Protein AF-A0A2D4IX39-F1 (afdb_monomer_lite)

Foldseek 3Di:
DDDDPPDDDDDDDDDPPLQQAAQVVLLLVLCVVVVPPPVVSVVVVVQQPQDWDWDFDDPVRDTDPIDTDPHGDDPPDPCSVVSSCSSCVCVVVVVVVVVVPDD

pLDDT: mean 89.1, std 10.97, range [50.03, 97.69]

InterPro domains:
  IPR000477 Reverse transcriptase domain [PF00078] (6-96)
  IPR000477 Reverse transcriptase domain [PS50878] (1-103)

Sequence (103 aa):
MPIREDSCLLAFIDLTAAFDLVNREVLWSELTSLKTEPRLLAFIKALYTSTCLRVRYGVNGALTNRICTNKGIRQGCILAPLLFNLYINDLPGLMKLSLAYVP

Radius of gyration: 19.21 Å; chains: 1; bounding box: 58×35×41 Å

Structure (mmCIF, N/CA/C/O backbone):
data_AF-A0A2D4IX39-F1
#
_entry.id   AF-A0A2D4IX39-F1
#
loop_
_atom_site.group_PDB
_atom_site.id
_atom_site.type_symbol
_atom_site.label_atom_id
_atom_site.label_alt_id
_atom_site.label_comp_id
_atom_site.label_asym_id
_atom_site.label_entity_id
_atom_site.label_seq_id
_atom_site.pdbx_PDB_ins_code
_atom_site.Cartn_x
_atom_site.Cartn_y
_atom_site.Cartn_z
_atom_site.occupancy
_atom_site.B_iso_or_equiv
_atom_site.auth_seq_id
_atom_site.auth_comp_id
_atom_site.auth_asym_id
_atom_site.auth_atom_id
_atom_site.pdbx_PDB_model_num
ATOM 1 N N . MET A 1 1 ? -37.685 -16.719 -8.146 1.00 50.03 1 MET A N 1
ATOM 2 C CA . MET A 1 1 ? -37.297 -18.061 -7.656 1.00 50.03 1 MET A CA 1
ATOM 3 C C . MET A 1 1 ? -36.870 -17.879 -6.204 1.00 50.03 1 MET A C 1
ATOM 5 O O . MET A 1 1 ? -35.989 -17.052 -5.999 1.00 50.03 1 MET A O 1
ATOM 9 N N . PRO A 1 2 ? -37.537 -18.480 -5.203 1.00 53.44 2 PRO A N 1
ATOM 10 C CA . PRO A 1 2 ? -37.221 -18.203 -3.806 1.00 53.44 2 PRO A CA 1
ATOM 11 C C . PRO A 1 2 ? -35.938 -18.945 -3.413 1.00 53.44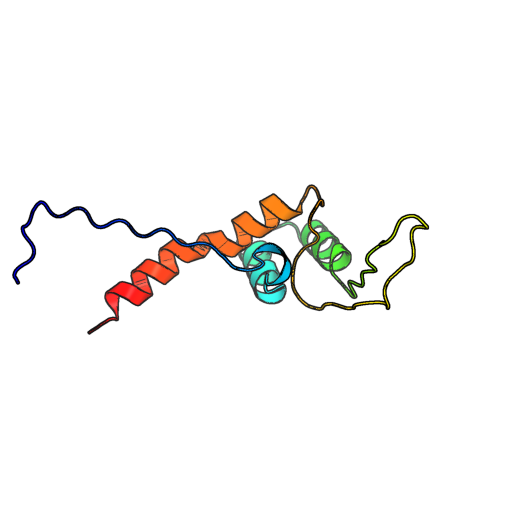 2 PRO A C 1
ATOM 13 O O . PRO A 1 2 ? -35.745 -20.104 -3.781 1.00 53.44 2 PRO A O 1
ATOM 16 N N . ILE A 1 3 ? -35.045 -18.253 -2.711 1.00 65.69 3 ILE A N 1
ATOM 17 C CA . ILE A 1 3 ? -33.781 -18.800 -2.210 1.00 65.69 3 ILE A CA 1
ATOM 18 C C . ILE A 1 3 ? -34.118 -19.695 -1.004 1.00 65.69 3 ILE A C 1
ATOM 20 O O . ILE A 1 3 ? -34.806 -19.249 -0.089 1.00 65.69 3 ILE A O 1
ATOM 24 N N . ARG A 1 4 ? -33.693 -20.968 -1.027 1.00 66.19 4 ARG A N 1
ATOM 25 C CA . ARG A 1 4 ? -33.863 -21.928 0.088 1.00 66.19 4 ARG A CA 1
ATOM 26 C C . ARG A 1 4 ? -32.981 -21.511 1.270 1.00 66.19 4 ARG A C 1
ATOM 28 O O . ARG A 1 4 ? -31.859 -21.069 1.046 1.00 66.19 4 ARG A O 1
ATOM 35 N N . GLU A 1 5 ? -33.444 -21.711 2.501 1.00 65.62 5 GLU A N 1
ATOM 36 C CA . GLU A 1 5 ? -32.718 -21.332 3.732 1.00 65.62 5 GLU A CA 1
ATOM 37 C C . GLU A 1 5 ? -31.342 -22.022 3.897 1.00 65.62 5 GLU A C 1
ATOM 39 O O . GLU A 1 5 ? -30.495 -21.507 4.618 1.00 65.62 5 GLU A O 1
ATOM 44 N N . ASP A 1 6 ? -31.054 -23.086 3.133 1.00 72.62 6 ASP A N 1
ATOM 45 C CA . ASP A 1 6 ? -29.754 -23.787 3.102 1.00 72.62 6 ASP A CA 1
ATOM 46 C C . ASP A 1 6 ? -28.818 -23.344 1.950 1.00 72.62 6 ASP A C 1
ATOM 48 O O . ASP A 1 6 ? -27.939 -24.091 1.510 1.00 72.62 6 ASP A O 1
ATOM 52 N N . SER A 1 7 ? -29.016 -22.150 1.384 1.00 72.62 7 SER A N 1
ATOM 53 C CA . SER A 1 7 ? -28.235 -21.688 0.225 1.00 72.62 7 SER A CA 1
ATOM 54 C C . SER A 1 7 ? -26.898 -21.066 0.648 1.00 72.62 7 SER A C 1
ATOM 56 O O . SER A 1 7 ? -26.866 -19.984 1.230 1.00 72.62 7 SER A O 1
ATOM 58 N N . CYS A 1 8 ? -25.775 -21.707 0.305 1.00 82.56 8 CYS A N 1
ATOM 59 C CA . CYS A 1 8 ? -24.436 -21.131 0.461 1.00 82.56 8 CYS A CA 1
ATOM 60 C C . CYS A 1 8 ? -24.070 -20.290 -0.774 1.00 82.56 8 CYS A C 1
ATOM 62 O O . CYS A 1 8 ? -24.004 -20.814 -1.887 1.00 82.56 8 CYS A O 1
ATOM 64 N N . LEU A 1 9 ? -23.824 -18.992 -0.578 1.00 84.88 9 LEU A N 1
ATOM 65 C CA . LEU A 1 9 ? -23.320 -18.088 -1.614 1.00 84.88 9 LEU A CA 1
ATOM 66 C C . LEU A 1 9 ? -21.840 -17.802 -1.364 1.00 84.88 9 LEU A C 1
ATOM 68 O O . LEU A 1 9 ? -21.448 -17.439 -0.256 1.00 84.88 9 LEU A O 1
ATOM 72 N N . LEU A 1 10 ? -21.026 -17.943 -2.409 1.00 88.56 10 LEU A N 1
ATOM 73 C CA . LEU A 1 10 ? -19.590 -17.694 -2.368 1.00 88.56 10 LEU A CA 1
ATOM 74 C C . LEU A 1 10 ? -19.224 -16.621 -3.392 1.00 88.56 10 LEU A C 1
ATOM 76 O O . LEU A 1 10 ? -19.612 -16.711 -4.556 1.00 88.56 10 LEU A O 1
ATOM 80 N N . ALA A 1 11 ? -1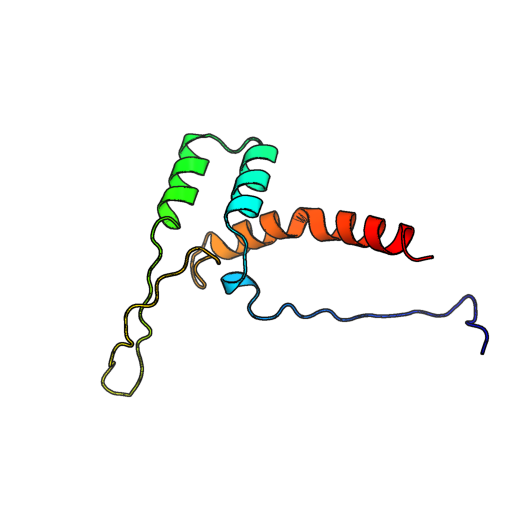8.452 -15.627 -2.957 1.00 88.12 11 ALA A N 1
ATOM 81 C CA . ALA A 1 11 ? -17.908 -14.582 -3.811 1.00 88.12 11 ALA A CA 1
ATOM 82 C C . ALA A 1 11 ? -16.381 -14.565 -3.695 1.00 88.12 11 ALA A C 1
ATOM 84 O O . ALA A 1 11 ? -15.837 -14.493 -2.594 1.00 88.12 11 ALA A O 1
ATOM 85 N N . PHE A 1 12 ? -15.701 -14.611 -4.838 1.00 91.94 12 PHE A N 1
ATOM 86 C CA . PHE A 1 12 ? -14.255 -14.429 -4.929 1.00 91.94 12 PHE A CA 1
ATOM 87 C C . PHE A 1 12 ? -13.968 -13.009 -5.405 1.00 91.94 12 PHE A C 1
ATOM 89 O O . PHE A 1 12 ? -14.521 -12.573 -6.415 1.00 91.94 12 PHE A O 1
ATOM 96 N N . ILE A 1 13 ? -13.116 -12.291 -4.675 1.00 90.69 13 ILE A N 1
ATOM 97 C CA . ILE A 1 13 ? -12.751 -10.906 -4.975 1.00 90.69 13 ILE A CA 1
ATOM 98 C C . ILE A 1 13 ? -11.249 -10.865 -5.225 1.00 90.69 13 ILE A C 1
ATOM 100 O O . ILE A 1 13 ? -10.469 -11.209 -4.339 1.00 90.69 13 ILE A O 1
ATOM 104 N N . ASP A 1 14 ? -10.865 -10.427 -6.420 1.00 93.75 14 ASP A N 1
ATOM 105 C CA . ASP A 1 14 ? -9.474 -10.169 -6.780 1.00 93.75 14 ASP A CA 1
ATOM 106 C C . ASP A 1 14 ? -9.246 -8.663 -6.947 1.00 93.75 14 ASP A C 1
ATOM 108 O O . ASP A 1 14 ? -10.029 -7.963 -7.597 1.00 93.75 14 ASP A O 1
ATOM 112 N N . LEU A 1 15 ? -8.187 -8.148 -6.324 1.00 93.19 15 LEU A N 1
ATOM 113 C CA . LEU A 1 15 ? -7.880 -6.720 -6.309 1.00 93.19 15 LEU A CA 1
ATOM 114 C C . LEU A 1 15 ? -6.881 -6.392 -7.418 1.00 93.19 15 LEU A C 1
ATOM 116 O O . LEU A 1 15 ? -5.704 -6.749 -7.351 1.00 93.19 15 LEU A O 1
ATOM 120 N N . THR A 1 16 ? -7.328 -5.634 -8.419 1.00 95.19 16 THR A N 1
ATOM 121 C CA . THR A 1 16 ? -6.454 -5.183 -9.508 1.00 95.19 16 THR A CA 1
ATOM 122 C C . THR A 1 16 ? -5.319 -4.315 -8.968 1.00 95.19 16 THR A C 1
ATOM 124 O O . THR A 1 16 ? -5.568 -3.318 -8.296 1.00 95.19 16 THR A O 1
ATOM 127 N N . ALA A 1 17 ? -4.071 -4.664 -9.302 1.00 92.56 17 ALA A N 1
ATOM 128 C CA . ALA A 1 17 ? -2.877 -3.879 -8.970 1.00 92.56 17 ALA A CA 1
ATOM 129 C C . ALA A 1 17 ? -2.816 -3.445 -7.487 1.00 92.56 17 ALA A C 1
ATOM 131 O O . ALA A 1 17 ? -2.496 -2.297 -7.171 1.00 92.56 17 ALA A O 1
ATOM 132 N N . ALA A 1 18 ? -3.139 -4.373 -6.579 1.00 94.00 18 ALA A N 1
ATOM 133 C CA . ALA A 1 18 ? -3.358 -4.115 -5.156 1.00 94.00 18 ALA A CA 1
ATOM 134 C C . ALA A 1 18 ? -2.260 -3.261 -4.493 1.00 94.00 18 ALA A C 1
ATOM 136 O O . ALA A 1 18 ? -2.558 -2.294 -3.797 1.00 94.00 18 ALA A O 1
ATOM 137 N N . PHE A 1 19 ? -0.986 -3.563 -4.763 1.00 93.44 19 PHE A N 1
ATOM 138 C CA . PHE A 1 19 ? 0.144 -2.811 -4.211 1.00 93.44 19 PHE A CA 1
ATOM 139 C C . PHE A 1 19 ? 0.334 -1.437 -4.859 1.00 93.44 19 PHE A C 1
ATOM 141 O O . PHE A 1 19 ? 0.704 -0.489 -4.169 1.00 93.44 19 PHE A O 1
ATOM 148 N N . ASP A 1 20 ? 0.079 -1.303 -6.159 1.00 92.25 20 ASP A N 1
ATOM 149 C CA . ASP A 1 20 ? 0.321 -0.067 -6.914 1.00 92.25 20 ASP A CA 1
ATOM 150 C C . ASP A 1 20 ? -0.783 0.977 -6.698 1.00 92.25 20 ASP A C 1
ATOM 152 O O . ASP A 1 20 ? -0.576 2.174 -6.919 1.00 92.25 20 ASP A O 1
ATOM 156 N N . LEU A 1 21 ? -1.961 0.534 -6.249 1.00 94.19 21 LEU A N 1
ATOM 157 C CA . LEU A 1 21 ? -3.128 1.381 -6.016 1.00 94.19 21 LEU A CA 1
ATOM 158 C C . LEU A 1 21 ? -3.327 1.813 -4.561 1.00 94.19 21 LEU A C 1
ATOM 160 O O . LEU A 1 21 ? -4.220 2.621 -4.313 1.00 94.19 21 LEU A O 1
ATOM 164 N N . VAL A 1 22 ? -2.488 1.363 -3.620 1.00 95.62 22 VAL A N 1
ATOM 165 C CA . VAL A 1 22 ? -2.587 1.775 -2.208 1.00 95.62 22 VAL A CA 1
ATOM 166 C C . VAL A 1 22 ? -2.596 3.301 -2.085 1.00 95.62 22 VAL A C 1
ATOM 168 O O . VAL A 1 22 ? -1.657 3.983 -2.511 1.00 95.62 22 VAL A O 1
ATOM 171 N N . ASN A 1 23 ? -3.645 3.848 -1.469 1.00 95.38 23 ASN A N 1
ATOM 172 C CA . ASN A 1 23 ? -3.690 5.263 -1.126 1.00 95.38 23 ASN A CA 1
ATOM 173 C C . ASN A 1 23 ? -2.805 5.518 0.101 1.00 95.38 23 ASN A C 1
ATOM 175 O O . ASN A 1 23 ? -3.100 5.058 1.204 1.00 95.38 23 ASN A O 1
ATOM 179 N N . ARG A 1 24 ? -1.718 6.267 -0.103 1.00 95.38 24 ARG A N 1
ATOM 180 C CA . ARG A 1 24 ? -0.726 6.547 0.937 1.00 95.38 24 ARG A CA 1
ATOM 181 C C . ARG A 1 24 ? -1.304 7.346 2.099 1.00 95.38 24 ARG A C 1
ATOM 183 O O . ARG A 1 24 ? -0.991 7.017 3.229 1.00 95.38 24 ARG A O 1
ATOM 190 N N . GLU A 1 25 ? -2.179 8.319 1.850 1.00 95.38 25 GLU A N 1
ATOM 191 C CA . GLU A 1 25 ? -2.760 9.136 2.926 1.00 95.38 25 GLU A CA 1
ATOM 192 C C . GLU A 1 25 ? -3.652 8.314 3.856 1.00 95.38 25 GLU A C 1
ATOM 194 O O . GLU A 1 25 ? -3.568 8.447 5.075 1.00 95.38 25 GLU A O 1
ATOM 199 N N . VAL A 1 26 ? -4.437 7.395 3.291 1.00 95.38 26 VAL A N 1
ATOM 200 C CA . VAL A 1 26 ? -5.233 6.444 4.079 1.00 95.38 26 VAL A CA 1
ATOM 201 C C . VAL A 1 26 ? -4.313 5.520 4.879 1.00 95.38 26 VAL A C 1
ATOM 203 O O . VAL A 1 26 ? -4.488 5.386 6.082 1.00 95.38 26 VAL A O 1
ATOM 206 N N . LEU A 1 27 ? -3.265 4.964 4.263 1.00 96.38 27 LEU A N 1
ATOM 207 C CA . LEU A 1 27 ? -2.271 4.159 4.983 1.00 96.38 27 LEU A CA 1
ATOM 208 C C . LEU A 1 27 ? -1.588 4.945 6.120 1.00 96.38 27 LEU A C 1
ATOM 210 O O . LEU A 1 27 ? -1.339 4.400 7.192 1.00 96.38 27 LEU A O 1
ATOM 214 N N . TRP A 1 28 ? -1.281 6.228 5.918 1.00 96.25 28 TRP A N 1
ATOM 215 C CA . TRP A 1 28 ? -0.710 7.079 6.963 1.00 96.25 28 TRP A CA 1
ATOM 216 C C . TRP A 1 28 ? -1.689 7.314 8.105 1.00 96.25 28 TRP A C 1
ATOM 218 O O . TRP A 1 28 ? -1.263 7.319 9.261 1.00 96.25 28 TRP A O 1
ATOM 228 N N . SER A 1 29 ? -2.968 7.505 7.782 1.00 95.62 29 SER A N 1
ATOM 229 C CA . SER A 1 29 ? -4.050 7.607 8.758 1.00 95.62 29 SER A CA 1
ATOM 230 C C . SER A 1 29 ? -4.137 6.334 9.598 1.00 95.62 29 SER A C 1
ATOM 232 O O . SER A 1 29 ? -4.099 6.427 10.822 1.00 95.62 29 SER A O 1
ATOM 234 N N . GLU A 1 30 ? -4.107 5.157 8.967 1.00 95.06 30 GLU A N 1
ATOM 235 C CA . GLU A 1 30 ? -4.139 3.874 9.680 1.00 95.06 30 GLU A CA 1
ATOM 236 C C . GLU A 1 30 ? -2.925 3.653 10.583 1.00 95.06 30 GLU A C 1
ATOM 238 O O . GLU A 1 30 ? -3.045 3.295 11.751 1.00 95.06 30 GLU A O 1
ATOM 243 N N . LEU A 1 31 ? -1.714 3.946 10.111 1.00 96.31 31 LEU A N 1
ATOM 244 C CA . LEU A 1 31 ? -0.537 3.840 10.981 1.00 96.31 31 LEU A CA 1
ATOM 245 C C . LEU A 1 31 ? -0.605 4.813 12.170 1.00 96.31 31 LEU A C 1
ATOM 247 O O . LEU A 1 31 ? -0.101 4.507 13.255 1.00 96.31 31 LEU A O 1
ATOM 251 N N . THR A 1 32 ? -1.231 5.974 11.982 1.00 96.50 32 THR A N 1
ATOM 252 C CA . THR A 1 32 ? -1.438 6.958 13.050 1.00 96.50 32 THR A CA 1
ATOM 253 C C . THR A 1 32 ? -2.502 6.481 14.044 1.00 96.50 32 THR A C 1
ATOM 255 O O . THR A 1 32 ? -2.294 6.613 15.251 1.00 96.50 32 THR A O 1
ATOM 258 N N . SER A 1 33 ? -3.601 5.879 13.570 1.00 94.81 33 SER A N 1
ATOM 259 C CA . SER A 1 33 ? -4.675 5.327 14.412 1.00 94.81 33 SER A CA 1
ATOM 260 C C . SER A 1 33 ? -4.164 4.191 15.309 1.00 94.81 33 SER A C 1
ATOM 262 O O . SER A 1 33 ? -4.504 4.124 16.492 1.00 94.81 33 SER A O 1
ATOM 264 N N . LEU A 1 34 ? -3.227 3.388 14.794 1.00 94.69 34 LEU A N 1
ATOM 265 C CA . LEU A 1 34 ? -2.520 2.328 15.520 1.00 94.69 34 LEU A CA 1
ATOM 266 C C . LEU A 1 34 ? -1.470 2.838 16.520 1.00 94.69 34 LEU A C 1
ATOM 268 O O . LEU A 1 34 ? -0.779 2.034 17.145 1.00 94.69 34 LEU A O 1
ATOM 272 N N . LYS A 1 35 ? -1.338 4.160 16.695 1.00 96.00 35 LYS A N 1
ATOM 273 C CA . LYS A 1 35 ? -0.357 4.799 17.591 1.00 96.00 35 LYS A CA 1
ATOM 274 C C . LYS A 1 35 ? 1.088 4.388 17.278 1.00 96.00 35 LYS A C 1
ATOM 276 O O . LYS A 1 35 ? 1.904 4.231 18.188 1.00 96.00 35 LYS A O 1
ATOM 281 N N . THR A 1 36 ? 1.410 4.225 15.991 1.00 96.50 36 THR A N 1
ATOM 282 C CA . THR A 1 36 ? 2.785 3.961 15.541 1.00 96.50 36 THR A CA 1
ATOM 283 C C . THR A 1 36 ? 3.716 5.060 16.047 1.00 96.50 36 THR A C 1
ATOM 285 O O . THR A 1 36 ? 3.379 6.244 15.990 1.00 96.50 36 THR A O 1
ATOM 288 N N . GLU A 1 37 ? 4.896 4.673 16.532 1.00 97.62 37 GLU A N 1
ATOM 289 C CA . GLU A 1 37 ? 5.883 5.620 17.046 1.00 97.62 37 GLU A CA 1
ATOM 290 C C . GLU A 1 37 ? 6.215 6.690 15.975 1.00 97.62 37 GLU A C 1
ATOM 292 O O . GLU A 1 37 ? 6.431 6.342 14.806 1.00 97.62 37 GLU A O 1
ATOM 297 N N . PRO A 1 38 ? 6.227 7.994 16.322 1.00 97.12 38 PRO A N 1
ATOM 298 C CA . PRO A 1 38 ? 6.318 9.065 15.330 1.00 97.12 38 PRO A CA 1
ATOM 299 C C . PRO A 1 38 ? 7.555 9.013 14.429 1.00 97.12 38 PRO A C 1
ATOM 301 O O . PRO A 1 38 ? 7.451 9.338 13.243 1.00 97.12 38 PRO A O 1
ATOM 304 N N . ARG A 1 39 ? 8.724 8.605 14.945 1.00 97.69 39 ARG A N 1
ATOM 305 C CA . ARG A 1 39 ? 9.947 8.492 14.134 1.00 97.69 39 ARG A CA 1
ATOM 306 C C . ARG A 1 39 ? 9.851 7.329 13.155 1.00 97.69 39 ARG A C 1
ATOM 308 O O . ARG A 1 39 ? 10.247 7.493 12.003 1.00 97.69 39 ARG A O 1
ATOM 315 N N . LEU A 1 40 ? 9.283 6.196 13.564 1.00 96.56 40 LEU A N 1
ATOM 316 C CA . LEU A 1 40 ? 9.007 5.068 12.678 1.00 96.56 40 LEU A CA 1
ATOM 317 C C . LEU A 1 40 ? 8.011 5.461 11.582 1.00 96.56 40 LEU A C 1
ATOM 319 O O . LEU A 1 40 ? 8.259 5.184 10.410 1.00 96.56 40 LEU A O 1
ATOM 323 N N . LEU A 1 41 ? 6.927 6.163 11.924 1.00 96.94 41 LEU A N 1
ATOM 324 C CA . LEU A 1 41 ? 5.970 6.660 10.934 1.00 96.94 41 LEU A CA 1
ATOM 325 C C . LEU A 1 41 ? 6.635 7.629 9.946 1.00 96.94 41 LEU A C 1
ATOM 327 O O . LEU A 1 41 ? 6.434 7.511 8.738 1.00 96.94 41 LEU A O 1
ATOM 331 N N . ALA A 1 42 ? 7.455 8.562 10.434 1.00 97.31 42 ALA A N 1
ATOM 332 C CA . ALA A 1 42 ? 8.202 9.485 9.584 1.00 97.31 42 ALA A CA 1
ATOM 333 C C . ALA A 1 42 ? 9.186 8.746 8.664 1.00 97.31 42 ALA A C 1
ATOM 335 O O . ALA A 1 42 ? 9.269 9.063 7.477 1.00 97.31 42 ALA A O 1
ATOM 336 N N . PHE A 1 43 ? 9.880 7.729 9.181 1.00 96.06 43 PHE A N 1
ATOM 337 C CA . PHE A 1 43 ? 10.768 6.874 8.398 1.00 96.06 43 PHE A CA 1
ATOM 338 C C . PHE A 1 43 ? 10.008 6.133 7.293 1.00 96.06 43 PHE A C 1
ATOM 340 O O . PHE A 1 43 ? 10.414 6.1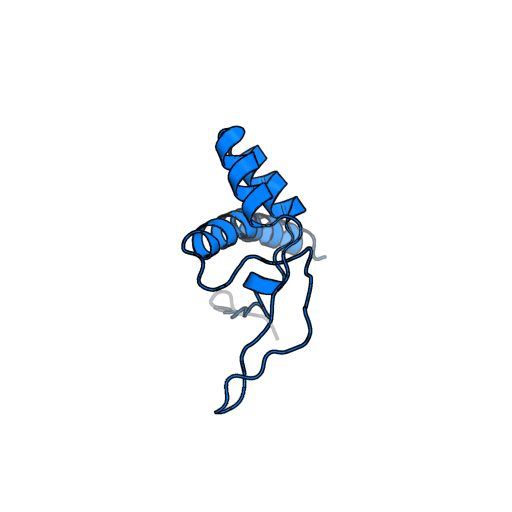74 6.132 1.00 96.06 43 PHE A O 1
ATOM 347 N N . ILE A 1 44 ? 8.864 5.522 7.618 1.00 95.38 44 ILE A N 1
ATOM 348 C CA . ILE A 1 44 ? 8.011 4.850 6.632 1.00 95.38 44 ILE A CA 1
ATOM 349 C C . ILE A 1 44 ? 7.530 5.853 5.578 1.00 95.38 44 ILE A C 1
ATOM 351 O O . ILE A 1 44 ? 7.668 5.580 4.391 1.00 95.38 44 ILE A O 1
AT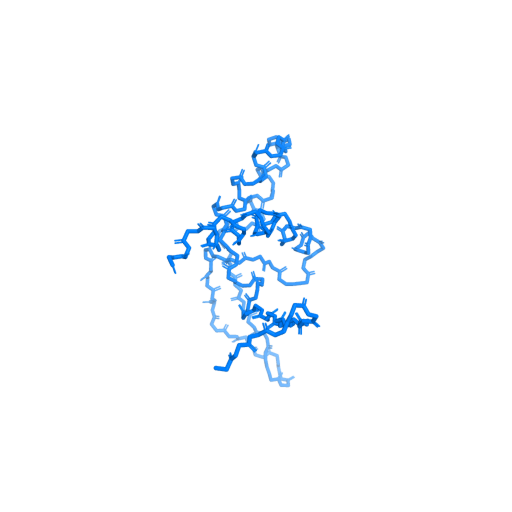OM 355 N N . LYS A 1 45 ? 7.031 7.035 5.962 1.00 95.50 45 LYS A N 1
ATOM 356 C CA . LYS A 1 45 ? 6.619 8.071 4.998 1.00 95.50 45 LYS A CA 1
ATOM 357 C C . LYS A 1 45 ? 7.773 8.468 4.078 1.00 95.50 45 LYS A C 1
ATOM 359 O O . LYS A 1 45 ? 7.601 8.474 2.862 1.00 95.50 45 LYS A O 1
ATOM 364 N N . ALA A 1 46 ? 8.962 8.705 4.636 1.00 94.19 46 ALA A N 1
ATOM 365 C CA . ALA A 1 46 ? 10.158 9.067 3.879 1.00 94.19 46 ALA A CA 1
ATOM 366 C C . ALA A 1 46 ? 10.572 7.995 2.859 1.00 94.19 46 ALA A C 1
ATOM 368 O O . ALA A 1 46 ? 11.015 8.337 1.765 1.00 94.19 46 ALA A O 1
ATOM 369 N N . LEU A 1 47 ? 10.363 6.707 3.162 1.00 92.25 47 LEU A N 1
ATOM 370 C CA . LEU A 1 47 ? 10.572 5.618 2.204 1.00 92.25 47 LEU A CA 1
ATOM 371 C C . LEU A 1 47 ? 9.667 5.729 0.965 1.00 92.25 47 LEU A C 1
ATOM 373 O O . LEU A 1 47 ? 9.999 5.150 -0.068 1.00 92.25 47 LEU A O 1
ATOM 377 N N . TYR A 1 48 ? 8.534 6.424 1.046 1.00 92.62 48 TYR A N 1
ATOM 378 C CA . TYR A 1 48 ? 7.567 6.534 -0.046 1.00 92.62 48 TYR A CA 1
ATOM 379 C C . TYR A 1 48 ? 7.430 7.956 -0.616 1.00 92.62 48 TYR A C 1
ATOM 381 O O . TYR A 1 48 ? 6.804 8.133 -1.665 1.00 92.62 48 TYR A O 1
ATOM 389 N N . THR A 1 49 ? 8.050 8.966 -0.008 1.00 90.81 49 THR A N 1
ATOM 390 C CA . THR A 1 49 ? 8.091 10.336 -0.538 1.00 90.81 49 THR A CA 1
ATOM 391 C C . THR A 1 49 ? 8.822 10.390 -1.881 1.00 90.81 49 THR A C 1
ATOM 393 O O . THR A 1 49 ? 9.880 9.788 -2.049 1.00 90.81 49 THR A O 1
ATOM 396 N N . SER A 1 50 ? 8.264 11.121 -2.853 1.00 88.81 50 SER A N 1
ATOM 397 C CA . SER A 1 50 ? 8.877 11.337 -4.178 1.00 88.81 50 SER A CA 1
ATOM 398 C C . SER A 1 50 ? 9.303 10.041 -4.887 1.00 88.81 50 SER A C 1
ATOM 400 O O . SER A 1 50 ? 10.318 9.999 -5.589 1.00 88.81 50 SER A O 1
ATOM 402 N N . THR A 1 51 ? 8.530 8.965 -4.693 1.00 89.50 51 THR A N 1
ATOM 403 C CA . THR A 1 51 ? 8.826 7.650 -5.271 1.00 89.50 51 THR A CA 1
ATOM 404 C C . THR A 1 51 ? 8.812 7.733 -6.791 1.00 89.50 51 THR A C 1
ATOM 406 O O . THR A 1 51 ? 7.779 8.008 -7.401 1.00 89.50 51 THR A O 1
ATOM 409 N N . CYS A 1 52 ? 9.948 7.423 -7.410 1.00 91.19 52 CYS A N 1
ATOM 410 C CA . CYS A 1 52 ? 10.032 7.228 -8.847 1.00 91.19 52 CYS A CA 1
ATOM 411 C C . CYS A 1 52 ? 10.751 5.921 -9.170 1.00 91.19 52 CYS A C 1
ATOM 413 O O . CYS A 1 52 ? 11.715 5.548 -8.504 1.00 91.19 52 CYS A O 1
ATOM 415 N N . LEU A 1 53 ? 10.299 5.255 -10.223 1.00 89.81 53 LEU A N 1
ATOM 416 C CA . LEU A 1 53 ? 10.774 3.960 -10.678 1.00 89.81 53 LEU A CA 1
ATOM 417 C C . LEU A 1 53 ? 11.133 4.002 -12.164 1.00 89.81 53 LEU A C 1
ATOM 419 O O . LEU A 1 53 ? 10.671 4.851 -12.927 1.00 89.81 53 LEU A O 1
ATOM 423 N N . ARG A 1 54 ? 12.001 3.076 -12.559 1.00 93.25 54 ARG A N 1
ATOM 424 C CA . ARG A 1 54 ? 12.308 2.747 -13.950 1.00 93.25 54 ARG A CA 1
ATOM 425 C C . ARG A 1 54 ? 12.301 1.236 -14.062 1.00 93.25 54 ARG A C 1
ATOM 427 O O . ARG A 1 54 ? 12.850 0.561 -13.194 1.00 93.25 54 ARG A O 1
ATOM 434 N N . VAL A 1 55 ? 11.691 0.723 -15.117 1.00 91.38 55 VAL A N 1
ATOM 435 C CA . VAL A 1 55 ? 11.646 -0.711 -15.381 1.00 91.38 55 VAL A CA 1
ATOM 436 C C . VAL A 1 55 ? 12.811 -1.055 -16.296 1.00 91.38 55 VAL A C 1
ATOM 438 O O . VAL A 1 55 ? 13.082 -0.341 -17.261 1.00 91.38 55 VAL A O 1
ATOM 441 N N . ARG A 1 56 ? 13.532 -2.126 -15.963 1.00 94.88 56 ARG A N 1
ATOM 442 C CA . ARG A 1 56 ? 14.575 -2.685 -16.823 1.00 94.88 56 ARG A CA 1
ATOM 443 C C . ARG A 1 56 ? 13.945 -3.718 -17.751 1.00 94.88 56 ARG A C 1
ATOM 445 O O . ARG A 1 56 ? 13.222 -4.583 -17.268 1.00 94.88 56 ARG A O 1
ATOM 452 N N . TYR A 1 57 ? 14.209 -3.629 -19.049 1.00 95.00 57 TYR A N 1
ATOM 453 C CA . TYR A 1 57 ? 13.616 -4.504 -20.056 1.00 95.00 57 TYR A CA 1
ATOM 454 C C . TYR A 1 57 ? 14.596 -4.833 -21.190 1.00 95.00 57 TYR A C 1
ATOM 456 O O . TYR A 1 57 ? 15.602 -4.151 -21.398 1.00 95.00 57 TYR A O 1
ATOM 464 N N . GLY A 1 58 ? 14.276 -5.894 -21.934 1.00 95.12 58 GLY A N 1
ATOM 465 C CA . GLY A 1 58 ? 15.096 -6.397 -23.034 1.00 95.12 58 GLY A CA 1
ATOM 466 C C . GLY A 1 58 ? 16.379 -7.096 -22.574 1.00 95.12 58 GLY A C 1
ATOM 467 O O . GLY A 1 58 ? 16.813 -6.974 -21.430 1.00 95.12 58 GLY A O 1
ATOM 468 N N . VAL A 1 59 ? 17.007 -7.823 -23.501 1.00 92.50 59 VAL A N 1
ATOM 469 C CA . VAL A 1 59 ? 18.214 -8.633 -23.237 1.00 92.50 59 VAL A CA 1
ATOM 470 C C . VAL A 1 59 ? 19.412 -7.759 -22.837 1.00 92.50 59 VAL A C 1
ATOM 472 O O . VAL A 1 59 ? 20.249 -8.169 -22.042 1.00 92.50 59 VAL A O 1
ATOM 475 N N . ASN A 1 60 ? 19.439 -6.511 -23.315 1.00 94.06 60 ASN A N 1
ATOM 476 C CA . ASN A 1 60 ? 20.508 -5.547 -23.043 1.00 94.06 60 ASN A CA 1
ATOM 477 C C . ASN A 1 60 ? 20.252 -4.687 -21.790 1.00 94.06 60 ASN A C 1
ATOM 479 O O . ASN A 1 60 ? 21.048 -3.805 -21.478 1.00 94.06 60 ASN A O 1
ATOM 483 N N . GLY A 1 61 ? 19.136 -4.901 -21.080 1.00 95.31 61 GLY A N 1
ATOM 484 C CA . GLY A 1 61 ? 18.823 -4.180 -19.845 1.00 95.31 61 GLY A CA 1
ATOM 485 C C . GLY A 1 61 ? 18.515 -2.690 -20.031 1.00 95.31 61 GLY A C 1
ATOM 486 O O . GLY A 1 61 ? 18.876 -1.881 -19.174 1.00 95.31 61 GLY A O 1
ATOM 487 N N . ALA A 1 62 ? 17.840 -2.322 -21.123 1.00 96.06 62 ALA A N 1
ATOM 488 C CA . ALA A 1 62 ? 17.369 -0.958 -21.343 1.00 96.06 62 ALA A CA 1
ATOM 489 C C . ALA A 1 62 ? 16.435 -0.509 -20.207 1.00 96.06 62 ALA A C 1
ATOM 491 O O . ALA A 1 62 ? 15.730 -1.319 -19.604 1.00 96.06 62 ALA A O 1
ATOM 492 N N . LEU A 1 63 ? 16.425 0.789 -19.901 1.00 96.50 63 LEU A N 1
ATOM 493 C CA . LEU A 1 63 ? 15.549 1.363 -18.880 1.00 96.50 63 LEU A CA 1
ATOM 494 C C . LEU A 1 63 ? 14.390 2.111 -19.530 1.00 96.50 63 LEU A C 1
ATOM 496 O O . LEU A 1 63 ? 14.567 2.792 -20.539 1.00 96.50 63 LEU A O 1
ATOM 500 N N . THR A 1 64 ? 13.209 2.027 -18.926 1.00 95.81 64 THR A N 1
ATOM 501 C CA . THR A 1 64 ? 12.093 2.903 -19.288 1.00 95.81 64 THR A CA 1
ATOM 502 C C . THR A 1 64 ? 12.380 4.349 -18.887 1.00 95.81 64 THR A C 1
ATOM 504 O O . THR A 1 64 ? 13.255 4.640 -18.059 1.00 95.81 64 THR A O 1
ATOM 507 N N . ASN A 1 65 ? 11.552 5.261 -19.398 1.00 95.19 65 ASN A N 1
ATOM 508 C CA . ASN A 1 65 ? 11.434 6.598 -18.832 1.00 95.19 65 ASN A CA 1
ATOM 509 C C . ASN A 1 65 ? 11.122 6.526 -17.329 1.00 95.19 65 ASN A C 1
ATOM 511 O O . ASN A 1 65 ? 10.570 5.539 -16.828 1.00 95.19 65 ASN A O 1
ATOM 515 N N . ARG A 1 66 ? 11.508 7.580 -16.603 1.00 94.25 66 ARG A N 1
ATOM 516 C CA . ARG A 1 66 ? 11.238 7.705 -15.170 1.00 94.25 66 ARG A CA 1
ATOM 517 C C . ARG A 1 66 ? 9.732 7.842 -14.952 1.00 94.25 66 ARG A C 1
ATOM 519 O O . ARG A 1 66 ? 9.119 8.766 -15.472 1.00 94.25 66 ARG A O 1
ATOM 526 N N . ILE A 1 67 ? 9.166 6.943 -14.158 1.00 90.25 67 ILE A N 1
ATOM 527 C CA . ILE A 1 67 ? 7.761 6.953 -13.752 1.00 90.25 67 ILE A CA 1
ATOM 528 C C . ILE A 1 67 ? 7.730 7.399 -12.296 1.00 90.25 67 ILE A C 1
ATOM 530 O O . ILE A 1 67 ? 8.307 6.732 -11.443 1.00 90.25 67 ILE A O 1
ATOM 534 N N . CYS A 1 68 ? 7.096 8.526 -11.998 1.00 91.88 68 CYS A N 1
ATOM 535 C CA . CYS A 1 68 ? 6.925 8.992 -10.625 1.00 91.88 68 CYS A CA 1
ATOM 536 C C . CYS A 1 68 ? 5.499 8.709 -10.156 1.00 91.88 68 CYS A C 1
ATOM 538 O O . CYS A 1 68 ? 4.549 8.902 -10.911 1.00 91.88 68 CYS A O 1
ATOM 540 N N . THR A 1 69 ? 5.353 8.227 -8.922 1.00 90.12 69 THR A N 1
ATOM 541 C CA . THR A 1 69 ? 4.058 7.857 -8.350 1.00 90.12 69 THR A CA 1
ATOM 542 C C . THR A 1 69 ? 3.887 8.393 -6.934 1.00 90.12 69 THR A C 1
ATOM 544 O O . THR A 1 69 ? 4.744 8.233 -6.057 1.00 90.12 69 THR A O 1
ATOM 547 N N . ASN A 1 70 ? 2.709 8.968 -6.706 1.00 91.19 70 ASN A N 1
ATOM 548 C CA . ASN A 1 70 ? 2.245 9.419 -5.396 1.00 91.19 70 ASN A CA 1
ATOM 549 C C . ASN A 1 70 ? 1.363 8.373 -4.696 1.00 91.19 70 ASN A C 1
ATOM 551 O O . ASN A 1 70 ? 0.929 8.595 -3.571 1.00 91.19 70 ASN A O 1
ATOM 555 N N . LYS A 1 71 ? 1.122 7.226 -5.340 1.00 92.69 71 LYS A N 1
ATOM 556 C CA . LYS A 1 71 ? 0.345 6.106 -4.805 1.00 92.69 71 LYS A CA 1
ATOM 557 C C . LYS A 1 71 ? 1.136 4.805 -4.845 1.00 92.69 71 LYS A C 1
ATOM 559 O O . LYS A 1 71 ? 2.195 4.715 -5.475 1.00 92.69 71 LYS A O 1
ATOM 564 N N . GLY A 1 72 ? 0.607 3.815 -4.150 1.00 93.88 72 GLY A N 1
ATOM 565 C CA . GLY A 1 72 ? 1.161 2.483 -4.084 1.00 93.88 72 GLY A CA 1
ATOM 566 C C . GLY A 1 72 ? 2.353 2.363 -3.145 1.00 93.88 72 GLY A C 1
ATOM 567 O O . GLY A 1 72 ? 2.986 3.350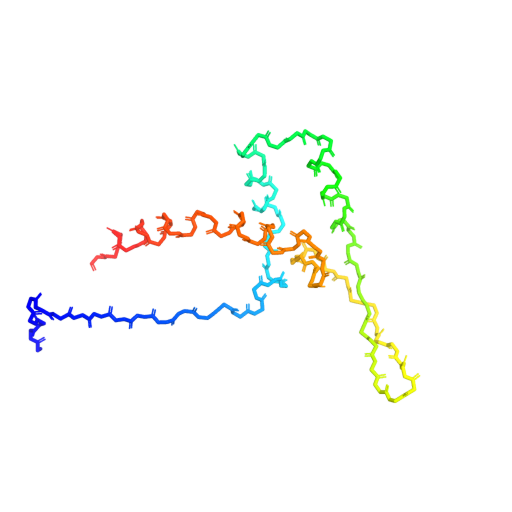 -2.737 1.00 93.88 72 GLY A O 1
ATOM 568 N N . ILE A 1 73 ? 2.665 1.115 -2.832 1.00 94.50 73 ILE A N 1
ATOM 569 C CA . ILE A 1 73 ? 3.830 0.692 -2.064 1.00 94.50 73 ILE A CA 1
ATOM 570 C C . ILE A 1 73 ? 4.721 -0.201 -2.934 1.00 94.50 73 ILE A C 1
ATOM 572 O O . ILE A 1 73 ? 4.297 -0.745 -3.949 1.00 94.50 73 ILE A O 1
ATOM 576 N N . ARG A 1 74 ? 6.003 -0.305 -2.583 1.00 89.50 74 ARG A N 1
ATOM 577 C CA . ARG A 1 74 ? 7.030 -0.884 -3.453 1.00 89.50 74 ARG A CA 1
ATOM 578 C C . ARG A 1 74 ? 6.956 -2.405 -3.393 1.00 89.50 74 ARG A C 1
ATOM 580 O O . ARG A 1 74 ? 7.325 -2.989 -2.375 1.00 89.50 74 ARG A O 1
ATOM 587 N N . GLN A 1 75 ? 6.518 -3.037 -4.478 1.00 84.94 75 GLN A N 1
ATOM 588 C CA . GLN A 1 75 ? 6.559 -4.493 -4.605 1.00 84.94 75 GLN A CA 1
ATOM 589 C C . GLN A 1 75 ? 7.999 -5.006 -4.422 1.00 84.94 75 GLN A C 1
ATOM 591 O O . GLN A 1 75 ? 8.955 -4.388 -4.894 1.00 84.94 75 GLN A O 1
ATOM 596 N N . GLY A 1 76 ? 8.160 -6.102 -3.677 1.00 85.56 76 GLY A N 1
ATOM 597 C CA . GLY A 1 76 ? 9.471 -6.647 -3.299 1.00 85.56 76 GLY A CA 1
ATOM 598 C C . GLY A 1 76 ? 10.120 -5.988 -2.074 1.00 85.56 76 GLY A C 1
ATOM 599 O O . GLY A 1 76 ? 11.153 -6.460 -1.607 1.00 85.56 76 GLY A O 1
ATOM 600 N N . CYS A 1 77 ? 9.528 -4.931 -1.505 1.00 89.50 77 CYS A N 1
ATOM 601 C CA . CYS A 1 77 ? 9.945 -4.419 -0.200 1.00 89.50 77 CYS A CA 1
ATOM 602 C C . CYS A 1 77 ? 9.431 -5.333 0.923 1.00 89.50 77 CYS A C 1
ATOM 604 O O . CYS A 1 77 ? 8.252 -5.676 0.948 1.00 89.50 77 CYS A O 1
ATOM 606 N N . ILE A 1 78 ? 10.286 -5.646 1.901 1.00 93.56 78 ILE A N 1
ATOM 607 C CA . ILE A 1 78 ? 9.940 -6.488 3.064 1.00 93.56 78 ILE A CA 1
ATOM 608 C C . ILE A 1 78 ? 8.756 -5.908 3.857 1.00 93.56 78 ILE A C 1
ATOM 610 O O . ILE A 1 78 ? 7.927 -6.652 4.370 1.00 93.56 78 ILE A O 1
ATOM 614 N N . LEU A 1 79 ? 8.641 -4.577 3.924 1.00 94.00 79 LEU A N 1
ATOM 615 C CA . LEU A 1 79 ? 7.543 -3.905 4.625 1.00 94.00 79 LEU A CA 1
ATOM 616 C C . LEU A 1 79 ? 6.241 -3.859 3.817 1.00 94.00 79 LEU A C 1
ATOM 618 O O . LEU A 1 79 ? 5.189 -3.614 4.401 1.00 94.00 79 LEU A O 1
ATOM 622 N N . ALA A 1 80 ? 6.275 -4.058 2.496 1.00 94.31 80 ALA A N 1
ATOM 623 C CA . ALA A 1 80 ? 5.094 -3.858 1.659 1.00 94.31 80 ALA A CA 1
ATOM 624 C C . ALA A 1 80 ? 3.921 -4.793 2.015 1.00 94.31 80 ALA A C 1
ATOM 626 O O . ALA A 1 80 ? 2.812 -4.281 2.145 1.00 94.31 80 ALA A O 1
ATOM 627 N N . PRO A 1 81 ? 4.112 -6.107 2.254 1.00 95.38 81 PRO A N 1
ATOM 628 C CA . PRO A 1 81 ? 3.013 -6.981 2.671 1.00 95.38 81 PRO A CA 1
ATOM 629 C C . PRO A 1 81 ? 2.364 -6.543 3.990 1.00 95.38 81 PRO A C 1
ATOM 631 O O . PRO A 1 81 ? 1.142 -6.509 4.094 1.00 95.38 81 PRO A O 1
ATOM 634 N N . LEU A 1 82 ? 3.172 -6.141 4.979 1.00 95.44 82 LEU A N 1
ATOM 635 C CA . LEU A 1 82 ? 2.663 -5.655 6.263 1.00 95.44 82 LEU A CA 1
ATOM 636 C C . LEU A 1 82 ? 1.848 -4.371 6.082 1.00 95.44 82 LEU A C 1
ATOM 638 O O . LEU A 1 82 ? 0.727 -4.282 6.568 1.00 95.44 82 LEU A O 1
ATOM 642 N N . LEU A 1 83 ? 2.390 -3.395 5.351 1.00 96.38 83 LEU A N 1
ATOM 643 C CA . LEU A 1 83 ? 1.698 -2.133 5.083 1.00 96.38 83 LEU A CA 1
ATOM 644 C C . LEU A 1 83 ? 0.392 -2.350 4.310 1.00 96.38 83 LEU A C 1
ATOM 646 O O . LEU A 1 83 ? -0.593 -1.675 4.592 1.00 96.38 83 LEU A O 1
ATOM 650 N N . PHE A 1 84 ? 0.363 -3.299 3.371 1.00 96.19 84 PHE A N 1
ATOM 651 C CA . PHE A 1 84 ? -0.861 -3.651 2.660 1.00 96.19 84 PHE A CA 1
ATOM 652 C C . PHE A 1 84 ? -1.918 -4.242 3.597 1.00 96.19 84 PHE A C 1
ATOM 654 O O . PHE A 1 84 ? -3.061 -3.802 3.564 1.00 96.19 84 PHE A O 1
ATOM 661 N N . ASN A 1 85 ? -1.539 -5.180 4.470 1.00 95.31 85 ASN A N 1
ATOM 662 C CA . ASN A 1 85 ? -2.467 -5.772 5.436 1.00 95.31 85 ASN A CA 1
ATOM 663 C C . ASN A 1 85 ? -3.071 -4.723 6.377 1.00 95.31 85 ASN A C 1
ATOM 665 O O . ASN A 1 85 ? -4.266 -4.760 6.644 1.00 95.31 85 ASN A O 1
ATOM 669 N N . LEU A 1 86 ? -2.260 -3.766 6.837 1.00 95.19 86 LEU A N 1
ATOM 670 C CA . LEU A 1 86 ? -2.742 -2.655 7.662 1.00 95.19 86 LEU A CA 1
ATOM 671 C C . LEU A 1 86 ? -3.693 -1.741 6.879 1.00 95.19 86 LEU A C 1
ATOM 673 O O . LEU A 1 86 ? -4.707 -1.316 7.416 1.00 95.19 86 LEU A O 1
ATOM 677 N N . TYR A 1 87 ? -3.413 -1.490 5.598 1.00 95.69 87 TYR A N 1
ATOM 678 C CA . TYR A 1 87 ? -4.277 -0.691 4.728 1.00 95.69 87 TYR A CA 1
ATOM 679 C C . TYR A 1 87 ? -5.672 -1.305 4.520 1.00 95.69 87 TYR A C 1
ATOM 681 O O . TYR A 1 87 ? -6.658 -0.576 4.472 1.00 95.69 87 TYR A O 1
ATOM 689 N N . ILE A 1 88 ? -5.772 -2.633 4.394 1.00 94.69 88 ILE A N 1
ATOM 690 C CA . ILE A 1 88 ? -7.057 -3.325 4.182 1.00 94.69 88 ILE A CA 1
ATOM 691 C C . ILE A 1 88 ? -7.755 -3.746 5.481 1.00 94.69 88 ILE A C 1
ATOM 693 O O . ILE A 1 88 ? -8.828 -4.343 5.417 1.00 94.69 88 ILE A O 1
ATOM 697 N N . ASN A 1 89 ? -7.168 -3.464 6.646 1.00 92.81 89 ASN A N 1
ATOM 698 C CA . ASN A 1 89 ? -7.650 -3.967 7.933 1.00 92.81 89 ASN A CA 1
ATOM 699 C C . ASN A 1 89 ? -9.114 -3.587 8.215 1.00 92.81 89 ASN A C 1
ATOM 701 O O . ASN A 1 89 ? -9.872 -4.388 8.760 1.00 92.81 89 ASN A O 1
ATOM 705 N N . ASP A 1 90 ? -9.528 -2.405 7.764 1.00 88.94 90 ASP A N 1
ATOM 706 C CA . ASP A 1 90 ? -10.872 -1.872 8.001 1.00 88.94 90 ASP A CA 1
ATOM 707 C C . ASP A 1 90 ? -11.884 -2.259 6.911 1.00 88.94 90 ASP A C 1
ATOM 709 O O . ASP A 1 90 ? -13.097 -2.098 7.085 1.00 88.94 90 ASP A O 1
ATOM 713 N N . LEU A 1 91 ? -11.415 -2.841 5.799 1.00 90.44 91 LEU A N 1
ATOM 714 C CA . LEU A 1 91 ? -12.258 -3.259 4.678 1.00 90.44 91 LEU A CA 1
ATOM 715 C C . LEU A 1 91 ? -13.407 -4.194 5.106 1.00 90.44 91 LEU A C 1
ATOM 717 O O . LEU A 1 91 ? -14.539 -3.936 4.694 1.00 90.44 91 LEU A O 1
ATOM 721 N N . PRO A 1 92 ? -13.208 -5.221 5.963 1.00 87.19 92 PRO A N 1
ATOM 722 C CA . PRO A 1 92 ? -14.308 -6.078 6.406 1.00 87.19 92 PRO A CA 1
ATOM 723 C C . PRO A 1 92 ? -15.414 -5.315 7.148 1.00 87.19 92 PRO A C 1
ATOM 725 O O . PRO A 1 92 ? -16.591 -5.658 7.022 1.00 87.19 92 PRO A O 1
ATOM 728 N N . GLY A 1 93 ? -15.058 -4.282 7.918 1.00 87.50 93 GLY A N 1
ATOM 729 C CA . GLY A 1 93 ? -16.022 -3.422 8.605 1.00 87.50 93 GLY A CA 1
ATOM 730 C C . GLY A 1 93 ? -16.810 -2.555 7.623 1.00 87.50 93 GLY A C 1
ATOM 731 O O . GLY A 1 93 ? -18.040 -2.514 7.679 1.00 87.50 93 GLY A O 1
ATOM 732 N N . LEU A 1 94 ? -16.109 -1.935 6.671 1.00 85.69 94 LEU A N 1
ATOM 733 C CA . LEU A 1 94 ? -16.707 -1.117 5.612 1.00 85.69 94 LEU A CA 1
ATOM 734 C C . LEU A 1 94 ? -17.663 -1.924 4.723 1.00 85.69 94 LEU A C 1
ATOM 736 O O . LEU A 1 94 ? -18.747 -1.448 4.388 1.00 85.69 94 LEU A O 1
ATOM 740 N N . MET A 1 95 ? -17.309 -3.168 4.392 1.00 85.12 95 MET A N 1
ATOM 741 C CA . MET A 1 95 ? -18.172 -4.050 3.604 1.00 85.12 95 MET A CA 1
ATOM 742 C C . MET A 1 95 ? -19.483 -4.362 4.336 1.00 85.12 95 MET A C 1
ATOM 744 O O . MET A 1 95 ? -20.549 -4.284 3.727 1.00 85.12 95 MET A O 1
ATOM 748 N N . LYS A 1 96 ? -19.443 -4.631 5.648 1.00 83.06 96 LYS A N 1
ATOM 749 C CA . LYS A 1 96 ? -20.658 -4.865 6.452 1.00 83.06 96 LYS A CA 1
ATOM 750 C C . LYS A 1 96 ? -21.573 -3.641 6.495 1.00 83.06 96 LY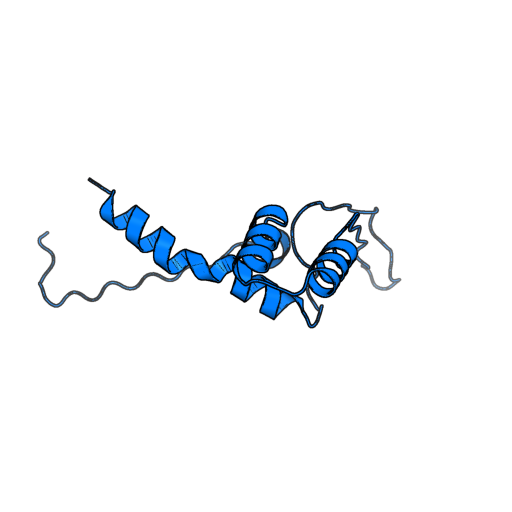S A C 1
ATOM 752 O O . LYS A 1 96 ? -22.779 -3.788 6.326 1.00 83.06 96 LYS A O 1
ATOM 757 N N . LEU A 1 97 ? -21.002 -2.449 6.684 1.00 77.69 97 LEU A N 1
ATOM 758 C CA . LEU A 1 97 ? -21.745 -1.184 6.655 1.00 77.69 97 LEU A CA 1
ATOM 759 C C . LEU A 1 97 ? -22.414 -0.954 5.297 1.00 77.69 97 LEU A C 1
ATOM 761 O O . LEU A 1 97 ? -23.588 -0.600 5.250 1.00 77.69 97 LEU A O 1
ATOM 765 N N . SER A 1 98 ? -21.690 -1.201 4.201 1.00 74.19 98 SER A N 1
ATOM 766 C CA . SER A 1 98 ? -22.236 -1.029 2.853 1.00 74.19 98 SER A CA 1
ATOM 767 C C . SER A 1 98 ? -23.410 -1.969 2.574 1.00 74.19 98 SER A C 1
ATOM 769 O O . SER A 1 98 ? -24.410 -1.525 2.025 1.00 74.19 98 SER A O 1
ATOM 771 N N . LEU A 1 99 ? -23.332 -3.228 3.022 1.00 69.94 99 LEU A N 1
ATOM 772 C CA . LEU A 1 99 ? -24.395 -4.224 2.853 1.00 69.94 99 LEU A CA 1
ATOM 773 C C . LEU A 1 99 ? -25.614 -3.946 3.739 1.00 69.94 99 LEU A C 1
ATOM 775 O O . LEU A 1 99 ? -26.732 -4.225 3.328 1.00 69.94 99 LEU A O 1
ATOM 779 N N . ALA A 1 100 ? -25.416 -3.366 4.926 1.00 66.88 100 ALA A N 1
ATOM 780 C CA . ALA A 1 100 ? -26.511 -2.951 5.802 1.00 66.88 100 ALA A CA 1
ATOM 781 C C . ALA A 1 100 ? -27.293 -1.733 5.268 1.00 66.88 100 ALA A C 1
ATOM 783 O O . ALA A 1 100 ? -28.384 -1.453 5.757 1.00 66.88 100 ALA A O 1
ATOM 784 N N . TYR A 1 101 ? -26.736 -1.008 4.292 1.00 56.12 101 TYR A N 1
ATOM 785 C CA . TYR A 1 101 ? -27.332 0.188 3.688 1.00 56.12 101 TYR A CA 1
ATOM 786 C C . TYR A 1 101 ? -27.852 -0.049 2.256 1.00 56.12 101 TYR A C 1
ATOM 788 O O . TYR A 1 101 ? -28.279 0.897 1.595 1.00 56.12 101 TYR A O 1
ATOM 796 N N . VAL A 1 102 ? -27.822 -1.291 1.755 1.00 55.25 102 VAL A N 1
ATOM 797 C CA . VAL A 1 102 ? -28.483 -1.641 0.488 1.00 55.25 102 VAL A CA 1
ATOM 798 C C . VAL A 1 102 ? -29.991 -1.794 0.763 1.00 55.25 102 VAL A C 1
ATOM 800 O O . VAL A 1 102 ? -30.333 -2.633 1.597 1.00 55.25 102 VAL A O 1
ATOM 803 N N . PRO A 1 103 ? -30.873 -0.979 0.144 1.00 50.38 103 PRO A N 1
ATOM 804 C CA . PRO A 1 103 ? -32.325 -1.068 0.330 1.00 50.38 103 PRO A CA 1
ATOM 805 C C . PRO A 1 103 ? -32.930 -2.366 -0.215 1.00 50.38 103 PRO A C 1
ATOM 807 O O . PRO A 1 103 ? -32.345 -2.957 -1.154 1.00 50.38 103 PRO A O 1
#

Organism: NCBI:txid129467

Secondary structure (DSSP, 8-state):
-PPPTT---------TTTTTT--HHHHHHHHHHTT--HHHHHHHHHHHTT-EE--EETTTTEEPPPEE-SS---TT-TTHHHHHHHHTTTHHHHHHHHHHT--